Protein AF-A0A9E2BJI2-F1 (afdb_monomer_lite)

pLDDT: mean 89.85, std 14.06, range [44.66, 98.31]

Structure (mmCIF, N/CA/C/O backbone):
data_AF-A0A9E2BJI2-F1
#
_entry.id   AF-A0A9E2BJI2-F1
#
loop_
_atom_site.group_PDB
_atom_site.id
_atom_site.type_symbol
_atom_site.label_atom_id
_atom_site.label_alt_id
_atom_site.label_comp_id
_atom_site.label_asym_id
_atom_site.label_entity_id
_atom_site.label_seq_id
_atom_site.pdbx_PDB_ins_code
_atom_site.Cartn_x
_atom_site.Cartn_y
_atom_site.Cartn_z
_atom_site.occupancy
_atom_site.B_iso_or_equiv
_atom_site.auth_seq_id
_atom_site.auth_comp_id
_atom_site.auth_asym_id
_atom_site.auth_atom_id
_atom_site.pdbx_PDB_model_num
ATOM 1 N N . MET A 1 1 ? 24.911 3.419 -47.776 1.00 67.25 1 MET A N 1
ATOM 2 C CA . MET A 1 1 ? 24.559 4.429 -46.751 1.00 67.25 1 MET A CA 1
ATOM 3 C C . MET A 1 1 ? 23.249 4.102 -46.033 1.00 67.25 1 MET A C 1
ATOM 5 O O . MET A 1 1 ? 23.221 4.183 -44.815 1.00 67.25 1 MET A O 1
ATOM 9 N N . GLU A 1 2 ? 22.191 3.671 -46.730 1.00 83.25 2 GLU A N 1
ATOM 10 C CA . GLU A 1 2 ? 20.873 3.399 -46.118 1.00 83.25 2 GLU A CA 1
ATOM 11 C C . GLU A 1 2 ? 20.872 2.300 -45.032 1.00 83.25 2 GLU A C 1
ATOM 13 O O . GLU A 1 2 ? 20.258 2.467 -43.980 1.00 83.25 2 GLU A O 1
ATOM 18 N N . LEU A 1 3 ? 21.598 1.194 -45.239 1.00 85.69 3 LEU A N 1
ATOM 19 C CA . LEU A 1 3 ? 21.668 0.092 -44.267 1.00 85.69 3 LEU A CA 1
ATOM 20 C C . LEU A 1 3 ? 22.309 0.521 -42.937 1.00 85.69 3 LEU A C 1
ATOM 22 O O . LEU A 1 3 ? 21.839 0.147 -41.867 1.00 85.69 3 LEU A O 1
ATOM 26 N N . THR A 1 4 ? 23.350 1.350 -43.003 1.00 90.19 4 THR A N 1
ATOM 27 C CA . THR A 1 4 ? 24.038 1.897 -41.827 1.00 90.19 4 THR A CA 1
ATOM 28 C C . THR A 1 4 ? 23.117 2.815 -41.024 1.00 90.19 4 THR A C 1
ATOM 30 O O . THR A 1 4 ? 23.072 2.713 -39.802 1.00 90.19 4 THR A O 1
ATOM 33 N N . ALA A 1 5 ? 22.324 3.651 -41.703 1.00 92.19 5 ALA A N 1
ATOM 34 C CA . ALA A 1 5 ? 21.339 4.514 -41.052 1.00 92.19 5 ALA A CA 1
ATOM 35 C C . ALA A 1 5 ? 20.227 3.702 -40.362 1.00 92.19 5 ALA A C 1
ATOM 37 O O . ALA A 1 5 ? 19.853 4.004 -39.229 1.00 92.19 5 ALA A O 1
ATOM 38 N N . LYS A 1 6 ? 19.744 2.624 -41.001 1.00 92.19 6 LYS A N 1
ATOM 39 C CA . LYS A 1 6 ? 18.775 1.697 -40.388 1.00 92.19 6 LYS A CA 1
ATOM 40 C C . LYS A 1 6 ? 19.350 0.999 -39.153 1.00 92.19 6 LYS A C 1
ATOM 42 O O . LYS A 1 6 ? 18.660 0.897 -38.143 1.00 92.19 6 LYS A O 1
ATOM 47 N N . LEU A 1 7 ? 20.611 0.566 -39.206 1.00 92.94 7 LEU A N 1
ATOM 48 C CA . LEU A 1 7 ? 21.283 -0.062 -38.065 1.00 92.94 7 LEU A CA 1
ATOM 49 C C . LEU A 1 7 ? 21.402 0.909 -36.879 1.00 92.94 7 LEU A C 1
ATOM 51 O O . LEU A 1 7 ? 21.078 0.542 -35.754 1.00 92.94 7 LEU A O 1
ATOM 55 N N . GLN A 1 8 ? 21.789 2.160 -37.140 1.00 95.19 8 GLN A N 1
ATOM 56 C CA . GLN A 1 8 ? 21.884 3.199 -36.110 1.00 95.19 8 GLN A CA 1
ATOM 57 C C . GLN A 1 8 ? 20.522 3.537 -35.489 1.00 95.19 8 GLN A C 1
ATOM 59 O O . GLN A 1 8 ? 20.428 3.705 -34.275 1.00 95.19 8 GLN A O 1
ATOM 64 N N . ALA A 1 9 ? 19.457 3.605 -36.293 1.00 95.00 9 ALA A N 1
ATOM 65 C CA . ALA A 1 9 ? 18.104 3.839 -35.788 1.00 95.00 9 ALA A CA 1
ATOM 66 C C . ALA A 1 9 ? 17.632 2.699 -34.868 1.00 95.00 9 ALA A C 1
ATOM 68 O O . ALA A 1 9 ? 17.071 2.953 -33.804 1.00 95.00 9 ALA A O 1
ATOM 69 N N . LEU A 1 10 ? 17.912 1.446 -35.243 1.00 94.12 10 LEU A N 1
ATOM 70 C CA . LEU A 1 10 ? 17.589 0.283 -34.415 1.00 94.12 10 LEU A CA 1
ATOM 71 C C . LEU A 1 10 ? 18.387 0.265 -33.108 1.00 94.12 10 LEU A C 1
ATOM 73 O O . LEU A 1 10 ? 17.817 -0.027 -32.060 1.00 94.12 10 LEU A O 1
ATOM 77 N N . GLN A 1 11 ? 19.678 0.606 -33.147 1.00 95.25 11 GLN A N 1
ATOM 78 C CA . GLN A 1 11 ? 20.511 0.701 -31.944 1.00 95.25 11 GLN A CA 1
ATOM 79 C C . GLN A 1 11 ? 19.965 1.743 -30.961 1.00 95.25 11 GLN A C 1
ATOM 81 O O . GLN A 1 11 ? 19.757 1.416 -29.794 1.00 95.25 11 GLN A O 1
ATOM 86 N N . ARG A 1 12 ? 19.625 2.945 -31.444 1.00 96.06 12 ARG A N 1
ATOM 87 C CA . ARG A 1 12 ? 19.012 3.994 -30.611 1.00 96.06 12 ARG A CA 1
ATOM 88 C C . ARG A 1 12 ? 17.691 3.548 -29.994 1.00 96.06 12 ARG A C 1
ATOM 90 O O . ARG A 1 12 ? 17.499 3.692 -28.795 1.00 96.06 12 ARG A O 1
ATOM 97 N N . ALA A 1 13 ? 16.816 2.926 -30.783 1.00 96.56 13 ALA A N 1
ATOM 98 C CA . ALA A 1 13 ? 15.539 2.428 -30.277 1.00 96.56 13 ALA A CA 1
ATOM 99 C C . ALA A 1 13 ? 15.713 1.352 -29.187 1.00 96.56 13 ALA A C 1
ATOM 101 O O . ALA A 1 13 ? 14.911 1.265 -28.257 1.00 96.56 13 ALA A O 1
ATOM 102 N N . VAL A 1 14 ? 16.752 0.515 -29.281 1.00 96.88 14 VAL A N 1
ATOM 103 C CA . VAL A 1 14 ? 17.076 -0.475 -28.241 1.00 96.88 14 VAL A CA 1
ATOM 104 C C . VAL A 1 14 ? 17.581 0.206 -26.971 1.00 96.88 14 VAL A C 1
ATOM 106 O O . VAL A 1 14 ? 17.165 -0.178 -25.878 1.00 96.88 14 VAL A O 1
ATOM 109 N N . GLU A 1 15 ? 18.450 1.205 -27.095 1.00 97.31 15 GLU A N 1
ATOM 110 C CA . GLU A 1 15 ? 18.965 1.975 -2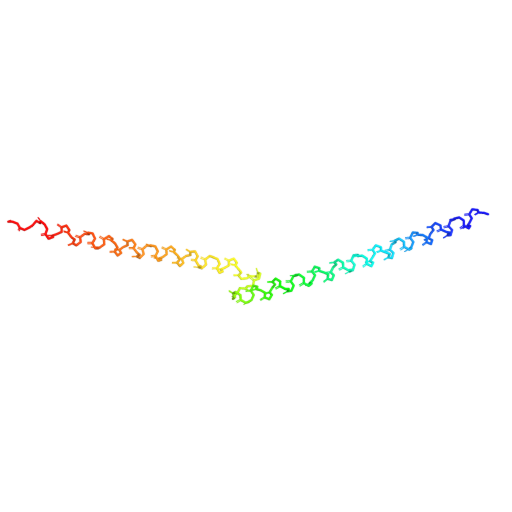5.958 1.00 97.31 15 GLU A CA 1
ATOM 111 C C . GLU A 1 15 ? 17.846 2.728 -25.231 1.00 97.31 15 GLU A C 1
ATOM 113 O O . GLU A 1 15 ? 17.733 2.623 -24.011 1.00 97.31 15 GLU A O 1
ATOM 118 N N . GLU A 1 16 ? 16.954 3.388 -25.970 1.00 97.69 16 GLU A N 1
ATOM 119 C CA . GLU A 1 16 ? 15.780 4.073 -25.416 1.00 97.69 16 GLU A CA 1
ATOM 120 C C . GLU A 1 16 ? 14.868 3.109 -24.650 1.00 97.69 16 GLU A C 1
ATOM 122 O O . GLU A 1 16 ? 14.442 3.399 -23.531 1.00 97.69 16 GLU A O 1
ATOM 127 N N . LYS A 1 17 ? 14.603 1.923 -25.213 1.00 97.25 17 LYS A N 1
ATOM 128 C CA . LYS A 1 17 ? 13.791 0.899 -24.540 1.00 97.25 17 LYS A CA 1
ATOM 129 C C . LYS A 1 17 ? 14.454 0.359 -23.277 1.00 97.25 17 LYS A C 1
ATOM 131 O O . LYS A 1 17 ? 13.753 0.090 -22.305 1.00 97.25 17 LYS A O 1
ATOM 136 N N . ARG A 1 18 ? 15.781 0.199 -23.272 1.00 97.25 18 ARG A N 1
ATOM 137 C CA . ARG A 1 18 ? 16.529 -0.210 -22.072 1.00 97.25 18 ARG A CA 1
ATOM 138 C C . ARG A 1 18 ? 16.448 0.857 -20.990 1.00 97.25 18 ARG A C 1
ATOM 140 O O . ARG A 1 18 ? 16.075 0.533 -19.872 1.00 97.25 18 ARG A O 1
ATOM 147 N N . ALA A 1 19 ? 16.684 2.118 -21.343 1.00 97.56 19 ALA A N 1
ATOM 148 C CA . ALA A 1 19 ? 16.562 3.231 -20.408 1.00 97.56 19 ALA A CA 1
ATOM 149 C C . ALA A 1 19 ? 15.142 3.341 -19.826 1.00 97.56 19 ALA A C 1
ATOM 151 O O . ALA A 1 19 ? 14.973 3.582 -18.630 1.00 97.56 19 ALA A O 1
ATOM 152 N N . LEU A 1 20 ? 14.111 3.121 -20.651 1.00 97.88 20 LEU A N 1
ATOM 153 C CA . LEU A 1 20 ? 12.726 3.085 -20.186 1.00 97.88 20 LEU A CA 1
ATOM 154 C C . LEU A 1 20 ? 12.486 1.935 -19.203 1.00 97.88 20 LEU A C 1
ATOM 156 O O . LEU A 1 20 ? 11.888 2.160 -18.155 1.00 97.88 20 LEU A O 1
ATOM 160 N N . ARG A 1 21 ? 12.955 0.723 -19.521 1.00 97.81 21 ARG A N 1
ATOM 161 C CA . ARG A 1 21 ? 12.851 -0.433 -18.621 1.00 97.81 21 ARG A CA 1
ATOM 162 C C . ARG A 1 21 ? 13.511 -0.135 -17.276 1.00 97.81 21 ARG A C 1
ATOM 164 O O . ARG A 1 21 ? 12.858 -0.292 -16.255 1.00 97.81 21 ARG A O 1
ATOM 171 N N . ASP A 1 22 ? 14.750 0.345 -17.282 1.00 98.12 22 ASP A N 1
ATOM 172 C CA . ASP A 1 22 ? 15.510 0.600 -16.053 1.00 98.12 22 ASP A CA 1
ATOM 173 C C . ASP A 1 22 ? 14.809 1.655 -15.176 1.00 98.12 22 ASP A C 1
ATOM 175 O O . ASP A 1 22 ? 14.739 1.531 -13.953 1.00 98.12 22 ASP A O 1
ATOM 179 N N . ARG A 1 23 ? 14.202 2.673 -15.803 1.00 98.12 23 ARG A N 1
ATOM 180 C CA . ARG A 1 23 ? 13.368 3.657 -15.102 1.00 98.12 23 ARG A CA 1
ATOM 181 C C . ARG A 1 23 ? 12.131 3.018 -14.471 1.00 98.12 23 ARG A C 1
ATOM 183 O O . ARG A 1 23 ? 11.827 3.321 -13.320 1.00 98.12 23 ARG A O 1
ATOM 190 N N . LEU A 1 24 ? 11.409 2.183 -15.217 1.00 98.00 24 LEU A N 1
ATOM 191 C CA . LEU A 1 24 ? 10.203 1.513 -14.725 1.00 98.00 24 LEU A CA 1
ATOM 192 C C . LEU A 1 24 ? 10.526 0.542 -13.583 1.00 98.00 24 LEU A C 1
ATOM 194 O O . LEU A 1 24 ? 9.795 0.508 -12.600 1.00 98.00 24 LEU A O 1
ATOM 198 N N . GLU A 1 25 ? 11.639 -0.188 -13.669 1.00 97.88 25 GLU A N 1
ATOM 199 C CA . GLU A 1 25 ? 12.127 -1.060 -12.593 1.00 97.88 25 GLU A CA 1
ATOM 200 C C . GLU A 1 25 ? 12.436 -0.257 -11.321 1.00 97.88 25 GLU A C 1
ATOM 202 O O . GLU A 1 25 ? 12.008 -0.635 -10.230 1.00 97.88 25 GLU A O 1
ATOM 207 N N . GLY A 1 26 ? 13.096 0.898 -11.454 1.00 98.31 26 GLY A N 1
ATOM 208 C CA . GLY A 1 26 ? 13.340 1.795 -10.322 1.00 98.31 26 GLY A CA 1
ATOM 209 C C . GLY A 1 26 ? 12.050 2.341 -9.697 1.00 98.31 26 GLY A C 1
ATOM 210 O O . GLY A 1 26 ? 11.937 2.422 -8.472 1.00 98.31 26 GLY A O 1
ATOM 211 N N . GLN A 1 27 ? 11.055 2.683 -10.521 1.00 97.81 27 GLN A N 1
ATOM 212 C CA . GLN A 1 27 ? 9.744 3.126 -10.039 1.00 97.81 27 GLN A CA 1
ATOM 213 C C . GLN A 1 27 ? 8.997 2.007 -9.309 1.00 97.81 27 GLN A C 1
ATOM 215 O O . GLN A 1 27 ? 8.456 2.255 -8.234 1.00 97.81 27 GLN A O 1
ATOM 220 N N . LEU A 1 28 ? 9.010 0.786 -9.849 1.00 98.19 28 LEU A N 1
ATOM 221 C CA . LEU A 1 28 ? 8.386 -0.375 -9.220 1.00 98.19 28 LEU A CA 1
ATOM 222 C C . LEU A 1 28 ? 9.004 -0.651 -7.848 1.00 98.19 28 LEU A C 1
ATOM 224 O O . LEU A 1 28 ? 8.287 -0.724 -6.857 1.00 98.19 28 LEU A O 1
ATOM 228 N N . GLN A 1 29 ? 10.335 -0.685 -7.764 1.00 98.06 29 GLN A N 1
ATOM 229 C CA . GLN A 1 29 ? 11.024 -0.903 -6.494 1.00 98.06 29 GLN A CA 1
ATOM 230 C C . GLN A 1 29 ? 10.698 0.187 -5.459 1.00 98.06 29 GLN A C 1
ATOM 232 O O . GLN A 1 29 ? 10.611 -0.091 -4.263 1.00 98.06 29 GLN A O 1
ATOM 237 N N . SER A 1 30 ? 10.535 1.437 -5.898 1.00 97.81 30 SER A N 1
ATOM 238 C CA . SER A 1 30 ? 10.142 2.535 -5.013 1.00 97.81 30 SER A CA 1
ATOM 239 C C . SER A 1 30 ? 8.708 2.384 -4.502 1.00 97.81 30 SER A C 1
ATOM 241 O O . SER A 1 30 ? 8.466 2.666 -3.329 1.00 97.81 30 SER A O 1
ATOM 243 N N . LEU A 1 31 ? 7.777 1.939 -5.349 1.00 98.31 31 LEU A N 1
ATOM 244 C CA . LEU A 1 31 ? 6.393 1.673 -4.953 1.00 98.31 31 LEU A CA 1
ATOM 245 C C . LEU A 1 31 ? 6.302 0.489 -3.990 1.00 98.31 31 LEU A C 1
ATOM 247 O O . LEU A 1 31 ? 5.616 0.597 -2.980 1.00 98.31 31 LEU A O 1
ATOM 251 N N . ASP A 1 32 ? 7.047 -0.587 -4.244 1.00 98.00 32 ASP A N 1
ATOM 252 C CA . ASP A 1 32 ? 7.084 -1.753 -3.356 1.00 98.00 32 ASP A CA 1
ATOM 253 C C . ASP A 1 32 ? 7.589 -1.382 -1.956 1.00 98.00 32 ASP A C 1
ATOM 255 O O . ASP A 1 32 ? 7.062 -1.855 -0.951 1.00 98.00 32 ASP A O 1
ATOM 259 N N . ARG A 1 33 ? 8.601 -0.508 -1.863 1.00 98.25 33 ARG A N 1
ATOM 260 C CA . ARG A 1 33 ? 9.080 -0.005 -0.564 1.00 98.25 33 ARG A CA 1
ATOM 261 C C . ARG A 1 33 ? 8.010 0.804 0.161 1.00 98.25 33 ARG A C 1
ATOM 263 O O . ARG A 1 33 ? 7.729 0.497 1.311 1.00 98.25 33 ARG A O 1
ATOM 270 N N . GLN A 1 34 ? 7.389 1.764 -0.525 1.00 98.12 34 GLN A N 1
ATOM 271 C CA 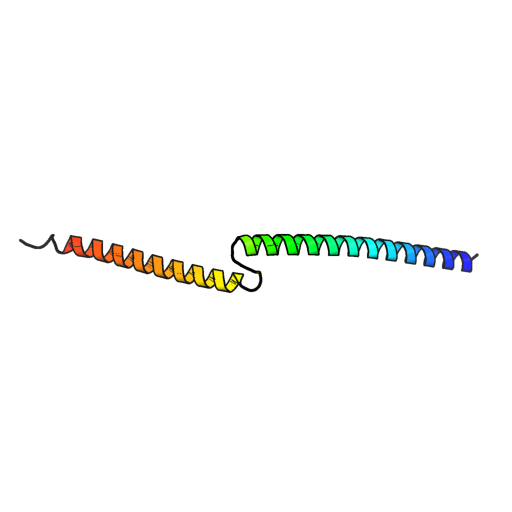. GLN A 1 34 ? 6.315 2.583 0.050 1.00 98.12 34 GLN A CA 1
ATOM 272 C C . GLN A 1 34 ? 5.136 1.726 0.520 1.00 98.12 34 GLN A C 1
ATOM 274 O O . GLN A 1 34 ? 4.605 1.943 1.602 1.00 98.12 34 GLN A O 1
ATOM 279 N N . TRP A 1 35 ? 4.746 0.725 -0.272 1.00 96.94 35 TRP A N 1
ATOM 280 C CA . TRP A 1 35 ? 3.694 -0.215 0.100 1.00 96.94 35 TRP A CA 1
ATOM 281 C C . TRP A 1 35 ? 4.041 -0.972 1.383 1.00 96.94 35 TRP A C 1
ATOM 283 O O . TRP A 1 35 ? 3.228 -1.035 2.301 1.00 96.94 35 TRP A O 1
ATOM 293 N N . ASN A 1 36 ? 5.255 -1.515 1.474 1.00 97.75 36 ASN A N 1
ATOM 294 C CA . ASN A 1 36 ? 5.682 -2.252 2.661 1.00 97.75 36 ASN A CA 1
ATOM 295 C C . ASN A 1 36 ? 5.766 -1.355 3.903 1.00 97.75 36 ASN A C 1
ATOM 297 O O . ASN A 1 36 ? 5.344 -1.780 4.973 1.00 97.75 36 ASN A O 1
ATOM 301 N N . GLU A 1 37 ? 6.268 -0.126 3.766 1.00 98.12 37 GLU A N 1
ATOM 302 C CA . GLU A 1 37 ? 6.291 0.864 4.852 1.00 98.12 37 GLU A CA 1
ATOM 303 C C . GLU A 1 37 ? 4.874 1.147 5.366 1.00 98.12 37 GLU A C 1
ATOM 305 O O . GLU A 1 37 ? 4.623 1.008 6.562 1.00 98.12 37 GLU A O 1
ATOM 310 N N . LEU A 1 38 ? 3.924 1.420 4.464 1.00 97.25 38 LEU A N 1
ATOM 311 C CA . LEU A 1 38 ? 2.517 1.627 4.819 1.00 97.25 38 LEU A CA 1
ATOM 312 C C . LEU A 1 38 ? 1.915 0.413 5.535 1.00 97.25 38 LEU A C 1
ATOM 314 O O . LEU A 1 38 ? 1.226 0.564 6.540 1.00 97.25 38 LEU A O 1
ATOM 318 N N . VAL A 1 39 ? 2.180 -0.801 5.049 1.00 97.25 39 VAL A N 1
ATOM 319 C CA . VAL A 1 39 ? 1.669 -2.029 5.673 1.00 97.25 39 VAL A CA 1
ATOM 320 C C . VAL A 1 39 ? 2.233 -2.221 7.083 1.00 97.25 39 VAL A C 1
ATOM 322 O O . VAL A 1 39 ? 1.495 -2.629 7.979 1.00 97.25 39 VAL A O 1
ATOM 325 N N . GLU A 1 40 ? 3.514 -1.934 7.308 1.00 97.88 40 GLU A N 1
ATOM 326 C CA . GLU A 1 40 ? 4.108 -2.024 8.646 1.00 97.88 40 GLU A CA 1
ATOM 327 C C . GLU A 1 40 ? 3.573 -0.939 9.590 1.00 97.88 40 GLU A C 1
ATOM 329 O O . GLU A 1 40 ? 3.278 -1.236 10.749 1.00 97.88 40 GLU A O 1
ATOM 334 N N . GLU A 1 41 ? 3.354 0.286 9.104 1.00 97.44 41 GLU A N 1
ATOM 335 C CA . GLU A 1 41 ? 2.681 1.340 9.875 1.00 97.44 41 GLU A CA 1
ATOM 336 C C . GLU A 1 41 ? 1.263 0.920 10.283 1.00 97.44 41 GLU A C 1
ATOM 338 O O . GLU A 1 41 ? 0.898 1.028 11.455 1.00 97.44 41 GLU A O 1
ATOM 343 N N . MET A 1 42 ? 0.482 0.366 9.349 1.00 95.94 42 MET A N 1
ATOM 344 C CA . MET A 1 42 ? -0.860 -0.157 9.628 1.00 95.94 42 MET A CA 1
ATOM 345 C C . MET A 1 42 ? -0.831 -1.252 10.697 1.00 95.94 42 MET A C 1
ATOM 347 O O . MET A 1 42 ? -1.612 -1.198 11.649 1.00 95.94 42 MET A O 1
ATOM 351 N N . LYS A 1 43 ? 0.106 -2.206 10.597 1.00 95.44 43 LYS A N 1
ATOM 352 C CA . LYS A 1 43 ? 0.282 -3.255 11.616 1.00 95.44 43 LYS A CA 1
ATOM 353 C C . LYS A 1 43 ? 0.635 -2.668 12.978 1.00 95.44 43 LYS A C 1
ATOM 355 O O . LYS A 1 43 ? 0.144 -3.163 13.989 1.00 95.44 43 LYS A O 1
ATOM 360 N N . GLY A 1 44 ? 1.445 -1.609 13.013 1.00 95.25 44 GLY A N 1
ATOM 361 C CA . GLY A 1 44 ? 1.745 -0.857 14.233 1.00 95.25 44 GLY A CA 1
ATOM 362 C C . GLY A 1 44 ? 0.504 -0.236 14.883 1.00 95.25 44 GLY A C 1
ATOM 363 O O . GLY A 1 44 ? 0.448 -0.116 16.104 1.00 95.25 44 GLY A O 1
ATOM 364 N N . LEU A 1 45 ? -0.515 0.089 14.084 1.00 93.00 45 LEU A N 1
ATOM 365 C CA . LEU A 1 45 ? -1.834 0.543 14.536 1.00 93.00 45 LEU A CA 1
ATOM 366 C C . LEU A 1 45 ? -2.810 -0.612 14.834 1.00 93.00 45 LEU A C 1
ATOM 368 O O . LEU A 1 45 ? -3.961 -0.363 15.181 1.00 93.00 45 LEU A O 1
ATOM 372 N N . GLY A 1 46 ? -2.368 -1.868 14.712 1.00 92.00 46 GLY A N 1
ATOM 373 C CA . GLY A 1 46 ? -3.181 -3.060 14.959 1.00 92.00 46 GLY A CA 1
ATOM 374 C C . GLY A 1 46 ? -4.108 -3.454 13.805 1.00 92.00 46 GLY A C 1
ATOM 375 O O . GLY A 1 46 ? -4.945 -4.336 13.984 1.00 92.00 46 GLY A O 1
ATOM 376 N N . VAL A 1 47 ? -3.960 -2.841 12.626 1.00 95.94 47 VAL A N 1
ATOM 377 C CA . VAL A 1 47 ? -4.797 -3.101 11.444 1.00 95.94 47 VAL A CA 1
ATOM 378 C C . VAL A 1 47 ? -3.964 -3.547 10.244 1.00 95.94 47 VAL A C 1
ATOM 380 O O . VAL A 1 47 ? -2.741 -3.450 10.219 1.00 95.94 47 VAL A O 1
ATOM 383 N N . THR A 1 48 ? -4.626 -4.060 9.216 1.00 95.25 48 THR A N 1
ATOM 384 C CA . THR A 1 48 ? -4.011 -4.411 7.930 1.00 95.25 48 THR A CA 1
ATOM 385 C C . THR A 1 48 ? -4.891 -3.894 6.793 1.00 95.25 48 THR A C 1
ATOM 387 O O . THR A 1 48 ? -6.050 -3.560 7.049 1.00 95.25 48 THR A O 1
ATOM 390 N N . PRO A 1 49 ? -4.395 -3.832 5.543 1.00 93.38 49 PRO A N 1
ATOM 391 C CA . PRO A 1 49 ? -5.228 -3.459 4.399 1.00 93.38 49 PRO A CA 1
ATOM 392 C C . PRO A 1 49 ? -6.513 -4.284 4.283 1.00 93.38 49 PRO A C 1
ATOM 394 O O . PRO A 1 49 ? -7.551 -3.742 3.922 1.00 93.38 49 PRO A O 1
ATOM 397 N N . ASP A 1 50 ? -6.457 -5.566 4.649 1.00 94.75 50 ASP A N 1
ATOM 398 C CA . ASP A 1 50 ? -7.603 -6.472 4.558 1.00 94.75 50 ASP A CA 1
ATOM 399 C C . ASP A 1 50 ? -8.591 -6.306 5.725 1.00 94.75 50 ASP A C 1
ATOM 401 O O . ASP A 1 50 ? -9.765 -6.630 5.582 1.00 94.75 50 ASP A O 1
ATOM 405 N N . THR A 1 51 ? -8.138 -5.796 6.879 1.00 95.62 51 THR A N 1
ATOM 406 C CA . THR A 1 51 ? -8.941 -5.736 8.117 1.00 95.62 51 THR A CA 1
ATOM 407 C C . THR A 1 51 ? -9.373 -4.327 8.523 1.00 95.62 51 THR A C 1
ATOM 409 O O . THR A 1 51 ? -10.165 -4.175 9.451 1.00 95.62 51 THR A O 1
ATOM 412 N N . ILE A 1 52 ? -8.867 -3.281 7.861 1.00 94.00 52 ILE A N 1
ATOM 413 C CA . ILE A 1 52 ? -9.115 -1.888 8.262 1.00 94.00 52 ILE A CA 1
ATOM 414 C C . ILE A 1 52 ? -10.600 -1.509 8.218 1.00 94.00 52 ILE A C 1
ATOM 416 O O . ILE A 1 52 ? -11.084 -0.847 9.132 1.00 94.00 52 ILE A O 1
ATOM 420 N N . GLU A 1 53 ? -11.339 -1.960 7.205 1.00 95.38 53 GLU A N 1
ATOM 421 C CA . GLU A 1 53 ? -12.771 -1.659 7.068 1.00 95.38 53 GLU A CA 1
ATOM 422 C C . GLU A 1 53 ? -13.602 -2.317 8.179 1.00 95.38 53 GLU A C 1
ATOM 424 O O . GLU A 1 53 ? -14.513 -1.702 8.738 1.00 95.38 53 GLU A O 1
ATOM 429 N N . GLU A 1 54 ? -13.257 -3.553 8.548 1.00 95.62 54 GLU A N 1
ATOM 430 C CA . GLU A 1 54 ? -13.912 -4.269 9.646 1.00 95.62 54 GLU A CA 1
ATOM 431 C C . GLU A 1 54 ? -13.658 -3.573 10.988 1.00 95.62 54 GLU A C 1
ATOM 433 O O . GLU A 1 54 ? -14.587 -3.384 11.776 1.00 95.62 54 GLU A O 1
ATOM 438 N N . GLU A 1 55 ? -12.421 -3.128 11.229 1.00 94.31 55 GLU A N 1
ATOM 439 C CA . GLU A 1 55 ? -12.067 -2.415 12.457 1.00 94.31 55 GLU A CA 1
ATOM 440 C C . GLU A 1 55 ? -12.759 -1.047 12.548 1.00 94.31 55 GLU A C 1
ATOM 442 O O . GLU A 1 55 ? -13.264 -0.678 13.611 1.00 94.31 55 GLU A O 1
ATOM 447 N N . ILE A 1 56 ? -12.873 -0.317 11.432 1.00 95.12 56 ILE A N 1
ATOM 448 C CA . ILE A 1 56 ? -13.644 0.934 11.370 1.00 95.12 56 ILE A CA 1
ATOM 449 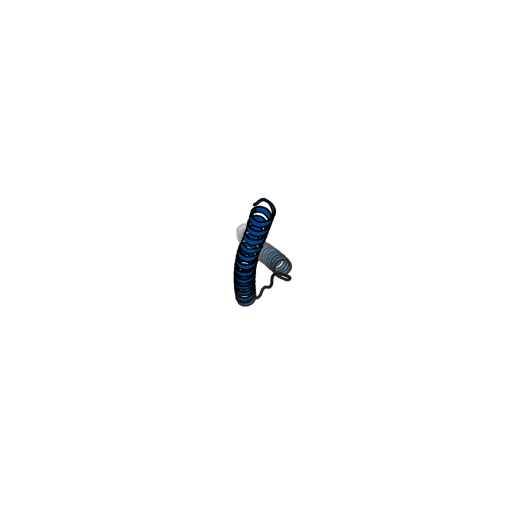C C . ILE A 1 56 ? -15.106 0.678 11.747 1.00 95.12 56 ILE A C 1
ATOM 451 O O . ILE A 1 56 ? -15.668 1.412 12.565 1.00 95.12 56 ILE A O 1
ATOM 455 N N . ALA A 1 57 ? -15.728 -0.362 11.189 1.00 97.12 57 ALA A N 1
ATOM 456 C CA . ALA A 1 57 ? -17.115 -0.699 11.492 1.00 97.12 57 ALA A CA 1
ATOM 457 C C . ALA A 1 57 ? -17.305 -1.074 12.973 1.00 97.12 57 ALA A C 1
ATOM 459 O O . ALA A 1 57 ? -18.243 -0.589 13.614 1.00 97.12 57 ALA A O 1
ATOM 460 N N . ARG A 1 58 ? -16.387 -1.874 13.537 1.00 96.94 58 ARG A N 1
ATOM 461 C CA . ARG A 1 58 ? -16.388 -2.253 14.958 1.00 96.94 58 ARG A CA 1
ATOM 462 C C . ARG A 1 58 ? -16.331 -1.020 15.860 1.00 96.94 58 ARG A C 1
ATOM 464 O O . ARG A 1 58 ? -17.174 -0.869 16.744 1.00 96.94 58 ARG A O 1
ATOM 471 N N . LEU A 1 59 ? -15.382 -0.119 15.605 1.00 96.44 59 LEU A N 1
ATOM 472 C CA . LEU A 1 59 ? -15.204 1.110 16.384 1.00 96.44 59 LEU A CA 1
ATOM 473 C C . LEU A 1 59 ? -16.408 2.053 16.268 1.00 96.44 59 LEU A C 1
ATOM 475 O O . LEU A 1 59 ? -16.816 2.659 17.257 1.00 96.44 59 LEU A O 1
ATOM 479 N N . GLN A 1 60 ? -17.021 2.162 15.087 1.00 97.62 60 GLN A N 1
ATOM 480 C CA . GLN A 1 60 ? -18.240 2.955 14.909 1.00 97.62 60 GLN A CA 1
ATOM 481 C C . GLN A 1 60 ? -19.420 2.397 15.708 1.00 97.62 60 GLN A C 1
ATOM 483 O O . GLN A 1 60 ? -20.205 3.169 16.259 1.00 97.62 60 GLN A O 1
ATOM 488 N N . GLN A 1 61 ? -19.567 1.073 15.765 1.00 97.88 61 GLN A N 1
ATOM 489 C CA . GLN A 1 61 ? -20.615 0.436 16.556 1.00 97.88 61 GLN A CA 1
ATOM 490 C C . GLN A 1 61 ? -20.379 0.638 18.056 1.00 97.88 61 GLN A C 1
ATOM 492 O O . GLN A 1 61 ? -21.311 0.991 18.776 1.00 97.88 61 GLN A O 1
ATOM 497 N N . GLU A 1 62 ? -19.135 0.476 18.509 1.00 97.50 62 GLU A N 1
ATOM 498 C CA . GLU A 1 62 ? -18.733 0.718 19.897 1.00 97.50 62 GLU A CA 1
ATOM 499 C C . GLU A 1 62 ? -19.009 2.172 20.312 1.00 97.50 62 GLU A C 1
ATOM 501 O O . GLU A 1 62 ? -19.623 2.417 21.348 1.00 97.50 62 GLU A O 1
ATOM 506 N N . ALA A 1 63 ? -18.669 3.142 19.459 1.00 97.25 63 ALA A N 1
ATOM 507 C CA . ALA A 1 63 ? -18.946 4.554 19.710 1.00 97.25 63 ALA A CA 1
ATOM 508 C C . ALA A 1 63 ? -20.449 4.855 19.847 1.00 97.25 63 ALA A C 1
ATOM 510 O O . ALA A 1 63 ? -20.844 5.607 20.736 1.00 97.25 63 ALA A O 1
ATOM 511 N N . ARG A 1 64 ? -21.297 4.260 18.994 1.00 97.56 64 ARG A N 1
ATOM 512 C CA . ARG A 1 64 ? -22.760 4.425 19.084 1.00 97.56 64 ARG A CA 1
ATOM 513 C C . ARG A 1 64 ? -23.309 3.853 20.386 1.00 97.56 64 ARG A C 1
ATOM 515 O O . ARG A 1 64 ? -24.080 4.530 21.054 1.00 97.56 64 ARG A O 1
ATOM 522 N N . ALA A 1 65 ? -22.874 2.651 20.762 1.00 97.19 65 ALA A N 1
ATOM 523 C CA . ALA A 1 65 ? -23.306 2.016 22.003 1.00 97.19 65 ALA A CA 1
ATOM 524 C C . ALA A 1 65 ? -22.924 2.857 23.234 1.00 97.19 65 ALA A C 1
ATOM 526 O O . ALA A 1 65 ? -23.754 3.072 24.113 1.00 97.19 65 ALA A O 1
ATOM 527 N N . LEU A 1 66 ? -21.700 3.395 23.264 1.00 97.25 66 LEU A N 1
ATOM 528 C CA . LEU A 1 66 ? -21.245 4.277 24.343 1.00 97.25 66 LEU A CA 1
ATOM 529 C C . LEU A 1 66 ? -22.044 5.587 24.410 1.00 97.25 66 LEU 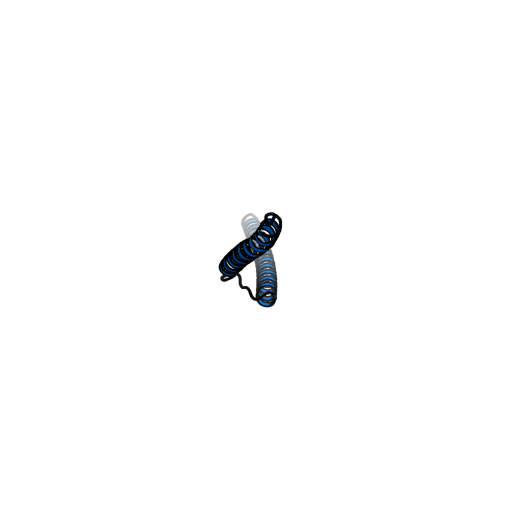A C 1
ATOM 531 O O . LEU A 1 66 ? -22.315 6.082 25.502 1.00 97.25 66 LEU A O 1
ATOM 535 N N . MET A 1 67 ? -22.434 6.151 23.262 1.00 96.06 67 MET A N 1
ATOM 536 C CA . MET A 1 67 ? -23.303 7.332 23.224 1.00 96.06 67 MET A CA 1
ATOM 537 C C . MET A 1 67 ? -24.692 7.032 23.792 1.00 96.06 67 MET A C 1
ATOM 539 O O . MET A 1 67 ? -25.169 7.784 24.637 1.00 96.06 67 MET A O 1
ATOM 543 N N . GLU A 1 68 ? -25.313 5.924 23.385 1.00 95.81 68 GLU A N 1
ATOM 544 C CA . GLU A 1 6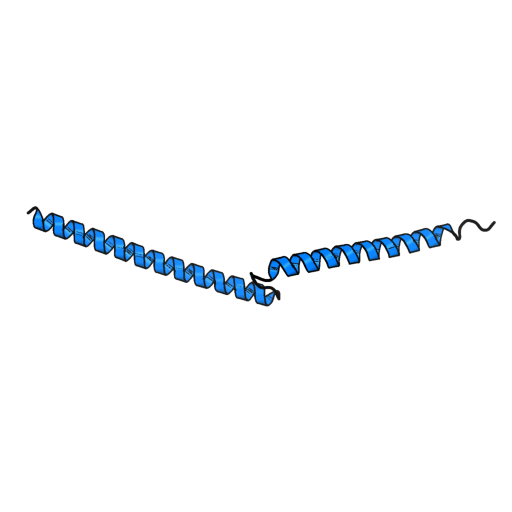8 ? -26.621 5.502 23.903 1.00 95.81 68 GLU A CA 1
ATOM 545 C C . GLU A 1 68 ? -26.578 5.237 25.416 1.00 95.81 68 GLU A C 1
ATOM 547 O O . GLU A 1 68 ? -27.483 5.636 26.151 1.00 95.81 68 GLU A O 1
ATOM 552 N N . GLU A 1 69 ? -25.507 4.607 25.907 1.00 95.56 69 GLU A N 1
ATOM 553 C CA . GLU A 1 69 ? -25.304 4.387 27.340 1.00 95.56 69 GLU A CA 1
ATOM 554 C C . GLU A 1 69 ? -25.172 5.713 28.101 1.00 95.56 69 GLU A C 1
ATOM 556 O O . GLU A 1 69 ? -25.831 5.908 29.126 1.00 95.56 69 GLU A O 1
ATOM 561 N N . ALA A 1 70 ? -24.373 6.650 27.585 1.00 94.38 70 ALA A N 1
ATOM 562 C CA . ALA A 1 70 ? -24.211 7.970 28.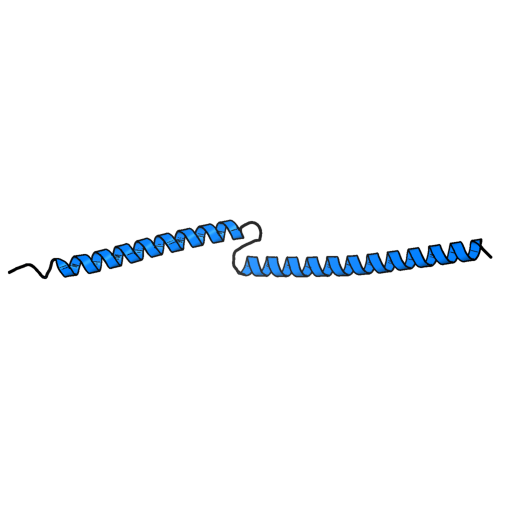184 1.00 94.38 70 ALA A CA 1
ATOM 563 C C . ALA A 1 70 ? -25.537 8.751 28.227 1.00 94.38 70 ALA A C 1
ATOM 565 O O . ALA A 1 70 ? -25.874 9.332 29.259 1.00 94.38 70 ALA A O 1
ATOM 566 N N . GLU A 1 71 ? -26.321 8.732 27.146 1.00 93.12 71 GLU A N 1
ATOM 567 C CA . GLU A 1 71 ? -27.647 9.358 27.094 1.00 93.12 71 GLU A CA 1
ATOM 568 C C . GLU A 1 71 ? -28.619 8.728 28.099 1.00 93.12 71 GLU A C 1
ATOM 570 O O . GLU A 1 71 ? -29.333 9.444 28.804 1.00 93.12 71 GLU A O 1
ATOM 575 N N . ALA A 1 72 ? -28.622 7.399 28.224 1.00 92.75 72 ALA A N 1
ATOM 576 C CA . ALA A 1 72 ? -29.470 6.699 29.182 1.00 92.75 72 ALA A CA 1
ATOM 577 C C . ALA A 1 72 ? -29.109 7.039 30.637 1.00 92.75 72 ALA A C 1
ATOM 579 O O . ALA A 1 72 ? -30.003 7.192 31.473 1.00 92.75 72 ALA A O 1
ATOM 580 N N . LEU A 1 73 ? -27.816 7.166 30.950 1.00 93.19 73 LEU A N 1
ATOM 581 C CA . LEU A 1 73 ? -27.352 7.595 32.271 1.00 93.19 73 LEU A CA 1
ATOM 582 C C . LEU A 1 73 ? -27.779 9.037 32.568 1.00 93.19 73 LEU A C 1
ATOM 584 O O . LEU A 1 73 ? -28.348 9.292 33.628 1.00 93.19 73 LEU A O 1
ATOM 588 N N . LEU A 1 74 ? -27.591 9.954 31.616 1.00 87.88 74 LEU A N 1
ATOM 589 C CA . LEU A 1 74 ? -28.018 11.348 31.758 1.00 87.88 74 LEU A CA 1
ATOM 590 C C . LEU A 1 74 ? -29.537 11.468 31.927 1.00 87.88 74 LEU A C 1
ATOM 592 O O . LEU A 1 74 ? -30.003 12.210 32.787 1.00 87.88 74 LEU A O 1
ATOM 596 N N . SER A 1 75 ? -30.319 10.717 31.149 1.00 84.00 75 SER A N 1
ATOM 597 C CA . SER A 1 75 ? -31.779 10.727 31.262 1.00 84.00 75 SER A CA 1
ATOM 598 C C . SER A 1 75 ? -32.253 10.227 32.625 1.00 84.00 75 SER A C 1
ATOM 600 O O . SER A 1 75 ? -33.191 10.803 33.169 1.00 84.00 75 SER A O 1
ATOM 602 N N . LYS A 1 76 ? -31.625 9.182 33.183 1.00 79.81 76 LYS A N 1
ATOM 603 C CA . LYS A 1 76 ? -31.956 8.668 34.523 1.00 79.81 76 LYS A CA 1
ATOM 604 C C . LYS A 1 76 ? -31.687 9.709 35.606 1.00 79.81 76 LYS A C 1
ATOM 606 O O . LYS A 1 76 ? -32.551 9.921 36.453 1.00 79.81 76 LYS A O 1
ATOM 611 N N . GLU A 1 77 ? -30.539 10.380 35.531 1.00 76.12 77 GLU A N 1
ATOM 612 C CA . GLU A 1 77 ? -30.147 11.440 36.466 1.00 76.12 77 GLU A CA 1
ATOM 613 C C . GLU A 1 77 ? -31.143 12.613 36.438 1.00 76.12 77 GLU A C 1
ATOM 615 O O . GLU A 1 77 ? -31.602 13.074 37.484 1.00 76.12 77 GLU A O 1
ATOM 620 N N . VAL A 1 78 ? -31.554 13.049 35.240 1.00 72.12 78 VAL A N 1
ATOM 621 C CA . VAL A 1 78 ? -32.537 14.134 35.075 1.00 72.12 78 VAL A CA 1
ATOM 622 C C . VAL A 1 78 ? -33.904 13.732 35.637 1.00 72.12 78 VAL A C 1
ATOM 624 O O . VAL A 1 78 ? -34.490 14.495 36.397 1.00 72.12 78 VAL A O 1
ATOM 627 N N . THR A 1 79 ? -34.390 12.517 35.356 1.00 60.97 79 THR A N 1
ATOM 628 C CA . THR A 1 79 ? -35.690 12.059 35.885 1.00 60.97 79 THR A CA 1
ATOM 629 C C . THR A 1 79 ? -35.699 11.865 37.401 1.00 60.97 79 THR A C 1
ATOM 631 O O . THR A 1 79 ? -36.729 12.085 38.028 1.00 60.97 79 THR A O 1
ATOM 634 N N . SER A 1 80 ? -34.565 11.507 38.015 1.00 58.97 80 SER A N 1
ATOM 635 C CA . SER A 1 80 ? -34.479 11.384 39.477 1.00 58.97 80 SER A CA 1
ATOM 636 C C . SER A 1 80 ? -34.528 12.722 40.218 1.00 58.97 80 SER A C 1
ATOM 638 O O . SER A 1 80 ? -34.804 12.734 41.412 1.00 58.97 80 SER A O 1
ATOM 640 N N . HIS A 1 81 ? -34.283 13.846 39.536 1.00 50.56 81 HIS A N 1
ATOM 641 C CA . HIS A 1 81 ? -34.325 15.177 40.149 1.00 50.56 81 HIS A CA 1
ATOM 642 C C . HIS A 1 81 ? -35.732 15.803 40.143 1.00 50.56 81 HIS A C 1
ATOM 644 O O . HIS A 1 81 ? -36.025 16.661 40.975 1.00 50.56 81 HIS A O 1
ATOM 650 N N . ASP A 1 82 ? -36.616 15.358 39.244 1.00 50.47 82 ASP A N 1
ATOM 651 C CA . ASP A 1 82 ? -37.985 15.878 39.132 1.00 50.47 82 ASP A CA 1
ATOM 652 C C . ASP A 1 82 ? -38.955 15.229 40.145 1.00 50.47 82 ASP A C 1
ATOM 654 O O . ASP A 1 82 ? -39.882 15.897 40.609 1.00 50.47 82 ASP A O 1
ATOM 658 N N . ASP A 1 83 ? -38.715 13.984 40.578 1.00 51.41 83 ASP A N 1
ATOM 659 C CA . ASP A 1 83 ? -39.585 13.282 41.544 1.00 51.41 83 ASP A CA 1
ATOM 660 C C . ASP A 1 83 ? -39.469 13.814 42.992 1.00 51.41 83 ASP A C 1
ATOM 662 O O . ASP A 1 83 ? -40.421 13.709 43.767 1.00 51.41 83 ASP A O 1
ATOM 666 N N . ASP A 1 84 ? -38.363 14.473 43.355 1.00 52.88 84 ASP A N 1
ATOM 667 C CA . ASP A 1 84 ? -38.163 15.050 44.699 1.00 52.88 84 ASP A CA 1
ATOM 668 C C . ASP A 1 84 ? -38.808 16.443 44.878 1.00 52.88 84 ASP A C 1
ATOM 670 O O . ASP A 1 84 ? -38.819 16.993 45.983 1.00 52.88 84 ASP A O 1
ATOM 674 N N . SER A 1 85 ? -39.383 17.032 43.820 1.00 55.16 85 SER A N 1
ATOM 675 C CA . SER A 1 85 ? -39.955 18.391 43.860 1.00 55.16 85 SER A CA 1
ATOM 676 C C . SER A 1 85 ? -41.485 18.455 44.009 1.00 55.16 85 SER A C 1
ATOM 678 O O . SER A 1 85 ? -42.040 19.542 44.184 1.00 55.16 85 SER A O 1
ATOM 680 N N . PHE A 1 86 ? -42.169 17.306 44.071 1.00 56.88 86 PHE A N 1
ATOM 681 C CA . PHE A 1 86 ? -43.607 17.210 44.362 1.00 56.88 86 PHE A CA 1
ATOM 682 C C . PHE A 1 86 ? -43.900 16.265 45.540 1.00 56.88 86 PHE A C 1
ATOM 684 O O . PHE A 1 86 ? -44.550 15.232 45.407 1.00 56.88 86 PHE A O 1
ATOM 691 N N . SER A 1 87 ? -43.465 16.649 46.738 1.00 56.97 87 SER A N 1
ATOM 692 C CA . SER A 1 87 ? -44.084 16.190 47.988 1.00 56.97 87 SER A CA 1
ATOM 693 C C . SER A 1 87 ? -44.353 17.397 48.884 1.00 56.97 87 SER A C 1
ATOM 695 O O . SER A 1 87 ? -43.504 17.802 49.675 1.00 56.97 87 SER A O 1
ATOM 697 N N . PHE A 1 88 ? -45.539 17.986 48.711 1.00 44.66 88 PHE A N 1
ATOM 698 C CA . PHE A 1 88 ? -46.163 18.943 49.630 1.00 44.66 88 PHE A CA 1
ATOM 699 C C . PHE A 1 88 ? -47.441 18.336 50.203 1.00 44.66 88 PHE A C 1
ATOM 701 O O . PHE A 1 88 ? -48.167 17.671 49.428 1.00 44.66 88 PHE A O 1
#

Foldseek 3Di:
DVVVVVVVVVVVVVVVVVVVVVVVVVVVVVVVVVVVVVQVVQVVVVHGPVCPVVVVVVVVVVVVVVVVVVVVVVVVVVVVVVVVPPDD

Radius of gyration: 33.33 Å; chains: 1; bounding box: 71×25×96 Å

Sequence (88 aa):
MELTAKLQALQRAVEEKRALRDRLEGQLQSLDRQWNELVEEMKGLGVTPDTIEEEIARLQQEARALMEEAEALLSKEVTSHDDDSFSF

Secondary structure (DSSP, 8-state):
-HHHHHHHHHHHHHHHHHHHHHHHHHHHHHHHHHHHHHHHHHHHTT--TTTHHHHHHHHHHHHHHHHHHHHHHHHHHHHHHHGGG---